Protein AF-A0A0F9IKD7-F1 (afdb_monomer)

Sequence (64 aa):
MAKFTVTYNRKVQTVQYENMTVELTAEFDDEETPYWDAWKQVRDKVHEWINNELESMGLSRRPF

Foldseek 3Di:
DDKDKDKDKDWADWPVDRIDIQMDMDIDDVVPDPPVRVNVVRVVVSVVVVVVVCVVVVIDGPDD

Radius of gyration: 14.38 Å; Cα contacts (8 Å, |Δi|>4): 87; chains: 1; bounding box: 36×16×37 Å

Nearest PDB structures (foldseek):
  9fs5-assembly1_A  TM=4.585E-01  e=4.959E+00  Escherichia coli
  6sb4-assembly7_G  TM=4.611E-01  e=8.295E+00  Mus musculus

pLDDT: mean 85.41, std 10.95, range [51.53, 96.12]

Solvent-accessible surface area (backbone atoms only — not comparable to full-atom values): 3920 Å² total; per-residue (Å²): 131,55,76,47,76,48,73,46,72,46,82,44,57,41,86,87,41,87,70,43,78,51,72,44,74,50,80,46,44,57,82,83,40,54,68,70,59,52,45,48,53,48,47,52,51,50,52,50,49,52,50,50,52,29,57,75,71,70,47,60,73,65,81,130

Structure (mmCIF, N/CA/C/O backbone):
data_AF-A0A0F9IKD7-F1
#
_entry.id   AF-A0A0F9IKD7-F1
#
loop_
_atom_site.group_PDB
_atom_site.id
_atom_site.type_symbol
_atom_site.label_atom_id
_atom_site.label_alt_id
_atom_site.label_comp_id
_atom_site.label_asym_id
_atom_site.label_entity_id
_atom_site.label_seq_id
_atom_site.p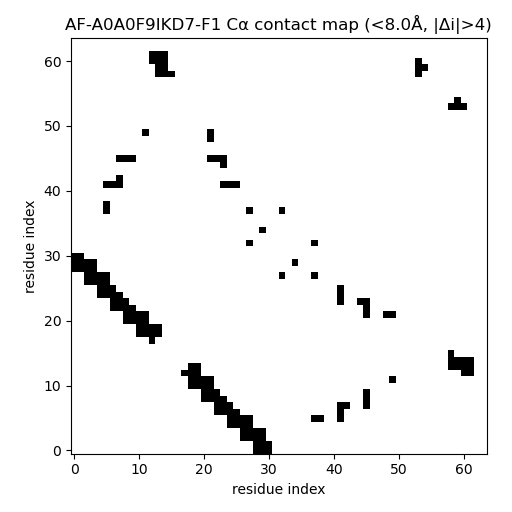dbx_PDB_ins_code
_atom_site.Cartn_x
_atom_site.Cartn_y
_atom_site.Cartn_z
_atom_site.occupancy
_atom_site.B_iso_or_equiv
_atom_site.auth_seq_id
_atom_site.auth_comp_id
_atom_site.auth_asym_id
_atom_site.auth_atom_id
_atom_site.pdbx_PDB_model_num
ATOM 1 N N . MET A 1 1 ? 18.050 1.976 -18.060 1.00 67.81 1 MET 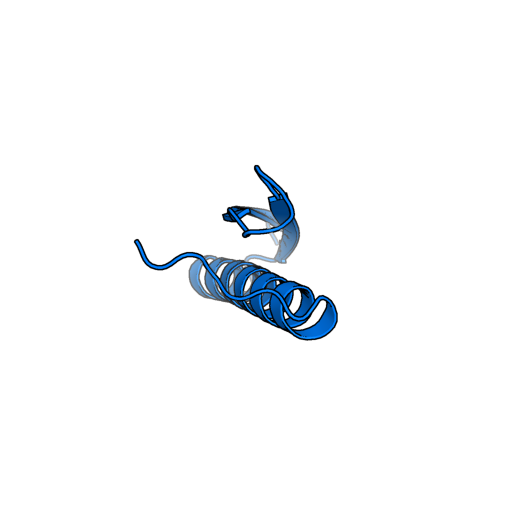A N 1
ATOM 2 C CA . MET A 1 1 ? 17.944 1.802 -16.606 1.00 67.81 1 MET A CA 1
ATOM 3 C C . MET A 1 1 ? 17.593 3.126 -15.941 1.00 67.81 1 MET A C 1
ATOM 5 O O . MET A 1 1 ? 18.476 3.900 -15.562 1.00 67.81 1 MET A O 1
ATOM 9 N N . ALA A 1 2 ? 16.29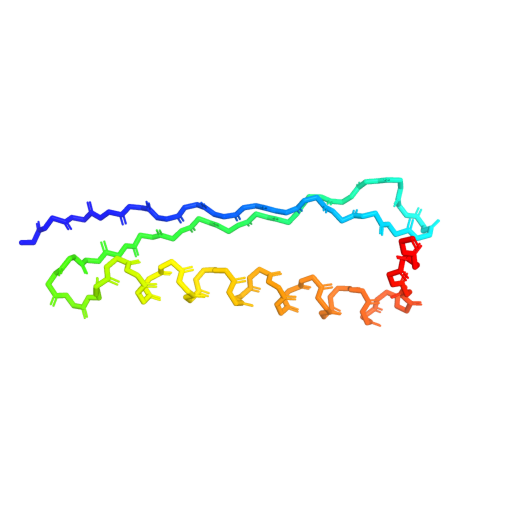9 3.429 -15.869 1.00 84.75 2 ALA A N 1
ATOM 10 C CA . ALA A 1 2 ? 15.780 4.528 -15.070 1.00 84.75 2 ALA A CA 1
ATOM 11 C C . ALA A 1 2 ? 15.093 3.943 -13.834 1.00 84.75 2 ALA A C 1
ATOM 13 O O . ALA A 1 2 ? 14.116 3.205 -13.913 1.00 84.75 2 ALA A O 1
ATOM 14 N N . LYS A 1 3 ? 15.612 4.298 -12.662 1.00 92.44 3 LYS A N 1
ATOM 15 C CA . LYS A 1 3 ? 15.014 3.889 -11.394 1.00 92.44 3 LYS A CA 1
ATOM 16 C C . LYS A 1 3 ? 13.785 4.734 -11.105 1.00 92.44 3 LYS A C 1
ATOM 18 O O . LYS A 1 3 ? 13.800 5.948 -11.315 1.00 92.44 3 LYS A O 1
ATOM 23 N N . PHE A 1 4 ? 12.747 4.106 -10.573 1.00 92.44 4 PHE A N 1
ATOM 24 C CA . PHE A 1 4 ? 11.550 4.798 -10.121 1.00 92.44 4 PHE A CA 1
ATOM 25 C C . PHE A 1 4 ? 11.134 4.325 -8.733 1.00 92.44 4 PHE A C 1
ATOM 27 O O . PHE A 1 4 ? 11.415 3.207 -8.311 1.00 92.44 4 PHE A O 1
ATOM 34 N N . THR A 1 5 ? 10.447 5.202 -8.010 1.00 96.06 5 THR A N 1
ATOM 35 C CA . THR A 1 5 ? 9.961 4.920 -6.662 1.00 96.06 5 THR A CA 1
ATOM 36 C C . THR A 1 5 ? 8.447 4.821 -6.674 1.00 96.06 5 THR A C 1
ATOM 38 O O . THR A 1 5 ? 7.756 5.666 -7.246 1.00 96.06 5 THR A O 1
ATOM 41 N N . VAL A 1 6 ? 7.925 3.799 -6.007 1.00 95.44 6 VAL A N 1
ATOM 42 C CA . VAL A 1 6 ? 6.502 3.670 -5.714 1.00 95.44 6 VAL A CA 1
ATOM 43 C C . VAL A 1 6 ? 6.313 3.842 -4.217 1.00 95.44 6 VAL A C 1
ATOM 45 O O . VAL A 1 6 ? 6.874 3.085 -3.426 1.00 95.44 6 VAL A O 1
ATOM 48 N N . THR A 1 7 ? 5.471 4.803 -3.847 1.00 95.12 7 THR A N 1
ATOM 49 C CA . THR A 1 7 ? 4.979 4.977 -2.480 1.00 95.12 7 THR A CA 1
ATOM 50 C C . THR A 1 7 ? 3.483 4.710 -2.457 1.00 95.12 7 THR A C 1
ATOM 52 O O . THR A 1 7 ? 2.725 5.279 -3.246 1.00 95.12 7 THR A O 1
ATOM 55 N N . TYR A 1 8 ? 3.047 3.852 -1.542 1.00 94.06 8 TYR A N 1
ATOM 56 C CA . TYR A 1 8 ? 1.635 3.612 -1.286 1.00 94.06 8 TYR A CA 1
ATOM 57 C C . TYR A 1 8 ? 1.380 3.653 0.213 1.00 94.06 8 TYR A C 1
ATOM 59 O O . TYR A 1 8 ? 2.049 2.968 0.986 1.00 94.06 8 TYR A O 1
ATOM 67 N N . ASN A 1 9 ? 0.389 4.443 0.618 1.00 92.94 9 ASN A N 1
ATOM 68 C CA . ASN A 1 9 ? -0.046 4.513 1.999 1.00 92.94 9 ASN A CA 1
ATOM 69 C C . ASN A 1 9 ? -1.551 4.319 2.134 1.00 92.94 9 ASN A C 1
ATOM 71 O O . ASN A 1 9 ? -2.344 4.554 1.215 1.00 92.94 9 ASN A O 1
ATOM 75 N N . ARG A 1 10 ? -1.953 3.858 3.315 1.00 91.12 10 ARG A N 1
ATOM 76 C CA . ARG A 1 10 ? -3.352 3.676 3.661 1.00 91.12 10 ARG A CA 1
ATOM 77 C C . ARG A 1 10 ? -3.581 4.008 5.125 1.00 91.12 10 ARG A C 1
ATOM 79 O O . ARG A 1 10 ? -2.924 3.477 6.015 1.00 91.12 10 ARG A O 1
ATOM 86 N N . LYS A 1 11 ? -4.579 4.860 5.352 1.00 89.06 11 LYS A N 1
ATOM 87 C CA . LYS A 1 11 ? -5.159 5.087 6.675 1.00 89.06 11 LYS A CA 1
ATOM 88 C C . LYS A 1 11 ? -6.161 3.983 6.984 1.00 89.06 11 LYS A C 1
ATOM 90 O O . LYS A 1 11 ? -7.043 3.692 6.172 1.00 89.06 11 LYS A O 1
ATOM 95 N N . VAL A 1 12 ? -6.015 3.392 8.156 1.00 83.81 12 VAL A N 1
ATOM 96 C CA . VAL A 1 12 ? -6.828 2.306 8.685 1.00 83.81 12 VAL A CA 1
ATOM 97 C C . VAL A 1 12 ? -7.371 2.762 10.027 1.00 83.81 12 VAL A C 1
ATOM 99 O O . VAL A 1 12 ? -6.624 3.178 10.906 1.00 83.81 12 VAL A O 1
ATOM 102 N N . GLN A 1 13 ? -8.687 2.700 10.174 1.00 79.56 13 GLN A N 1
ATOM 103 C CA . GLN A 1 13 ? -9.341 2.912 11.457 1.00 79.56 13 GLN A CA 1
ATOM 104 C C . GLN A 1 13 ? -9.602 1.554 12.087 1.00 79.56 13 GLN A C 1
ATOM 106 O O . GLN A 1 13 ? -10.117 0.643 11.4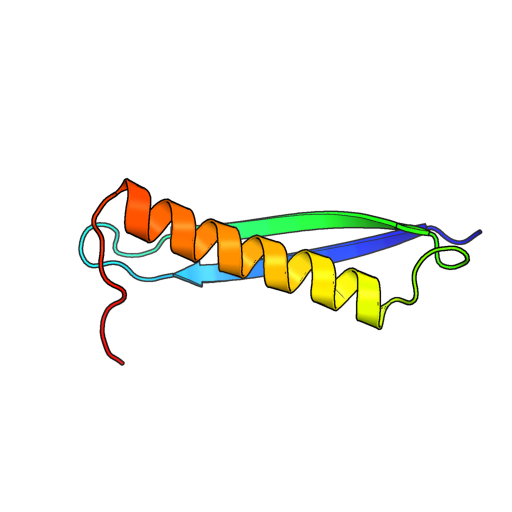35 1.00 79.56 13 GLN A O 1
ATOM 111 N N . THR A 1 14 ? -9.249 1.428 13.356 1.00 72.44 14 THR A N 1
ATOM 112 C CA . THR A 1 14 ? -9.496 0.215 14.135 1.00 72.44 14 THR A CA 1
ATOM 113 C C . THR A 1 14 ? -10.375 0.572 15.325 1.00 72.44 14 THR A C 1
ATOM 115 O O . THR A 1 14 ? -10.674 1.743 15.563 1.00 72.44 14 THR A O 1
ATOM 118 N N . VAL A 1 15 ? -10.859 -0.424 16.063 1.00 69.19 15 VAL A N 1
ATOM 119 C CA . VAL A 1 15 ? -11.642 -0.150 17.276 1.00 69.19 15 VAL A CA 1
ATOM 120 C C . VAL A 1 15 ? -10.744 0.421 18.384 1.00 69.19 15 VAL A C 1
ATOM 122 O O . VAL A 1 15 ? -11.208 1.224 19.187 1.00 69.19 15 VAL A O 1
ATOM 125 N N . GLN A 1 16 ? -9.465 0.045 18.394 1.00 67.94 16 GLN A N 1
ATOM 126 C CA . GLN A 1 16 ? -8.499 0.309 19.460 1.00 67.94 16 GLN A CA 1
ATOM 127 C C . GLN A 1 16 ? -7.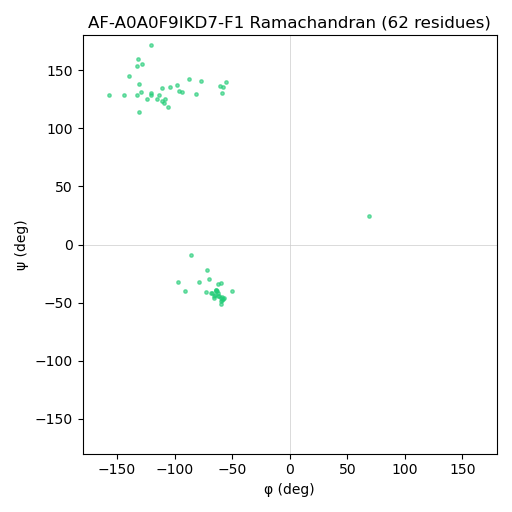625 1.533 19.179 1.00 67.94 16 GLN A C 1
ATOM 129 O O . GLN A 1 16 ? -7.269 2.260 20.101 1.00 67.94 16 GLN A O 1
ATOM 134 N N . TYR A 1 17 ? -7.327 1.792 17.908 1.00 70.19 17 TYR A N 1
ATOM 135 C CA . TYR A 1 17 ? -6.632 2.986 17.444 1.00 70.19 17 TYR A CA 1
ATOM 136 C C . TYR A 1 17 ? -7.557 3.809 16.560 1.00 70.19 17 TYR A C 1
ATOM 138 O O . TYR A 1 17 ? -8.061 3.323 15.542 1.00 70.19 17 TYR A O 1
ATOM 146 N N . GLU A 1 18 ? -7.715 5.079 16.925 1.00 71.50 18 GLU A N 1
ATOM 147 C CA . GLU A 1 18 ? -8.521 6.046 16.181 1.00 71.50 18 GLU A CA 1
ATOM 148 C C . GLU A 1 18 ? -8.014 6.224 14.739 1.00 71.50 18 GLU A C 1
ATOM 150 O O . GLU A 1 18 ? -8.808 6.410 13.815 1.00 71.50 18 GLU A O 1
ATOM 155 N N . ASN A 1 19 ? -6.697 6.105 14.519 1.00 80.31 19 ASN A N 1
ATOM 156 C CA . ASN A 1 19 ? -6.096 6.134 13.190 1.00 80.31 19 ASN A CA 1
ATOM 157 C C . ASN A 1 19 ? -4.727 5.433 13.169 1.00 80.31 19 ASN A C 1
ATOM 159 O O . ASN A 1 19 ? -3.850 5.765 13.962 1.00 80.31 19 ASN A O 1
ATOM 163 N N . MET A 1 20 ? -4.530 4.510 12.231 1.00 82.50 20 MET A N 1
ATOM 164 C CA . MET A 1 20 ? -3.253 3.866 11.927 1.00 82.50 20 MET A CA 1
ATOM 165 C C . MET A 1 20 ? -2.899 4.143 10.464 1.00 82.50 20 MET A C 1
ATOM 167 O O . MET A 1 20 ? -3.732 3.955 9.581 1.00 82.50 20 MET A O 1
ATOM 171 N N . THR A 1 21 ? -1.677 4.596 10.183 1.00 88.50 21 THR A N 1
ATOM 172 C CA . THR A 1 21 ? -1.196 4.784 8.803 1.00 88.50 21 THR A CA 1
ATOM 173 C C . THR A 1 21 ? -0.143 3.737 8.493 1.00 88.50 21 THR A C 1
ATOM 175 O O . THR A 1 21 ? 0.870 3.673 9.181 1.00 88.50 21 T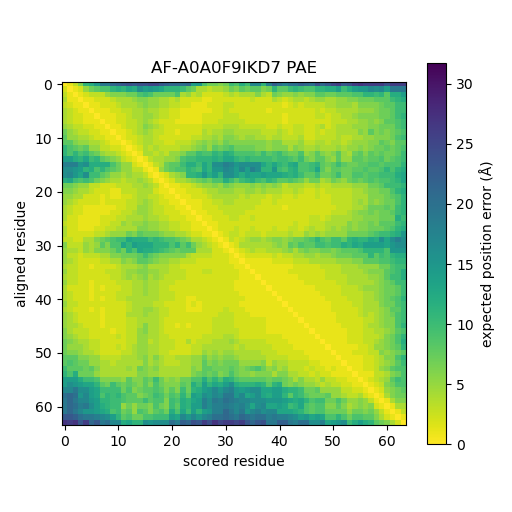HR A O 1
ATOM 178 N N . VAL A 1 22 ? -0.386 2.940 7.455 1.00 87.75 22 VAL A N 1
ATOM 179 C CA . VAL A 1 22 ? 0.585 1.979 6.924 1.00 87.75 22 VAL A CA 1
ATOM 180 C C . VAL A 1 22 ? 1.082 2.510 5.589 1.00 87.75 22 VAL A C 1
ATOM 182 O O . VAL A 1 22 ? 0.273 2.812 4.711 1.00 87.75 22 VAL A O 1
ATOM 185 N N . GLU A 1 23 ? 2.395 2.652 5.450 1.00 92.75 23 GLU A N 1
ATOM 186 C CA . GLU A 1 23 ? 3.054 3.168 4.252 1.00 92.75 23 GLU A CA 1
ATOM 187 C C . GLU A 1 23 ? 4.200 2.247 3.843 1.00 92.75 23 GLU A C 1
ATOM 189 O O . GLU A 1 23 ? 4.965 1.778 4.685 1.00 92.75 23 GLU A O 1
ATOM 194 N N . LEU A 1 24 ? 4.320 2.010 2.539 1.00 93.06 24 LEU A N 1
ATOM 195 C CA . LEU A 1 24 ? 5.454 1.325 1.943 1.00 93.06 24 LEU A CA 1
ATOM 196 C C . LEU A 1 24 ? 5.987 2.155 0.782 1.00 93.06 24 LEU A C 1
ATOM 198 O O . LEU A 1 24 ? 5.233 2.570 -0.100 1.00 93.06 24 LEU A O 1
ATOM 202 N N . THR A 1 25 ? 7.301 2.350 0.787 1.00 95.31 25 THR A N 1
ATOM 203 C CA . THR A 1 25 ? 8.052 2.965 -0.303 1.00 95.31 25 THR A CA 1
ATOM 204 C C . THR A 1 25 ? 9.091 1.966 -0.794 1.00 95.31 25 THR A C 1
ATOM 206 O O . THR A 1 25 ? 9.834 1.411 0.014 1.00 95.31 25 THR A O 1
ATOM 209 N N . ALA A 1 26 ? 9.134 1.727 -2.103 1.00 94.62 26 ALA A N 1
ATOM 210 C CA . ALA A 1 26 ? 10.088 0.820 -2.729 1.00 94.62 26 ALA A CA 1
ATOM 211 C C . ALA A 1 26 ? 10.618 1.398 -4.047 1.00 94.62 26 ALA A C 1
ATOM 213 O O . ALA A 1 26 ? 9.900 2.092 -4.771 1.00 94.62 26 ALA A O 1
ATOM 214 N N . GLU A 1 27 ? 11.887 1.115 -4.330 1.00 95.62 27 GLU A N 1
ATOM 215 C CA . GLU A 1 27 ? 12.573 1.479 -5.569 1.00 95.62 27 GLU A CA 1
ATOM 216 C C . GLU A 1 27 ? 12.571 0.286 -6.527 1.00 95.62 27 GLU A C 1
ATOM 218 O O . GLU A 1 27 ? 12.808 -0.848 -6.110 1.00 95.62 27 GLU A O 1
ATOM 223 N N . PHE A 1 28 ? 12.305 0.559 -7.799 1.00 93.75 28 PHE A N 1
ATOM 224 C CA . PHE A 1 28 ? 12.242 -0.418 -8.877 1.00 93.75 28 PHE A CA 1
ATOM 225 C C . PHE A 1 28 ? 13.047 0.070 -10.074 1.00 93.75 28 PHE A C 1
ATOM 227 O O . PHE A 1 28 ? 13.296 1.270 -10.232 1.00 93.75 28 PHE A O 1
ATOM 234 N N . ASP A 1 29 ? 13.417 -0.877 -10.924 1.00 92.94 29 ASP A N 1
ATOM 235 C CA . ASP A 1 29 ? 14.026 -0.609 -12.216 1.00 92.94 29 ASP A CA 1
ATOM 236 C C . ASP A 1 29 ? 13.015 -0.810 -13.352 1.00 92.94 29 ASP A C 1
ATOM 238 O O . ASP A 1 29 ? 12.263 -1.788 -13.357 1.00 92.94 29 ASP A O 1
ATOM 242 N N . ASP A 1 30 ? 12.988 0.130 -14.299 1.00 88.94 30 ASP A N 1
ATOM 243 C CA . ASP A 1 30 ? 12.025 0.176 -15.405 1.00 88.94 30 ASP A CA 1
ATOM 244 C C . ASP A 1 30 ? 12.249 -0.901 -16.471 1.00 88.94 30 ASP A C 1
ATOM 246 O O . ASP A 1 30 ? 11.304 -1.267 -17.173 1.00 88.94 30 ASP A O 1
ATOM 250 N N . GLU A 1 31 ? 13.463 -1.447 -16.560 1.00 90.44 31 GLU A N 1
ATOM 251 C CA . GLU A 1 31 ? 13.791 -2.572 -17.442 1.00 90.44 31 GLU A CA 1
ATOM 252 C C . GLU A 1 31 ? 13.339 -3.927 -16.872 1.00 90.44 31 GLU A C 1
ATOM 254 O O . GLU A 1 31 ? 12.959 -4.817 -17.634 1.00 90.44 31 GLU A O 1
ATOM 259 N N . GLU A 1 32 ? 13.344 -4.088 -15.545 1.00 90.19 32 GLU A N 1
ATOM 260 C CA . GLU A 1 32 ? 12.993 -5.352 -14.883 1.00 90.19 32 GLU A CA 1
ATOM 261 C C . GLU A 1 32 ? 11.506 -5.447 -14.538 1.00 90.19 32 GLU A C 1
ATOM 263 O O . GLU A 1 32 ? 10.901 -6.515 -14.653 1.00 90.19 32 GLU A O 1
ATOM 268 N N . THR A 1 33 ? 10.911 -4.346 -14.071 1.00 90.56 33 THR A N 1
ATOM 269 C CA . THR A 1 33 ? 9.549 -4.346 -13.535 1.00 90.56 33 THR A CA 1
ATOM 270 C C . THR A 1 33 ? 8.723 -3.222 -14.155 1.00 90.56 33 THR A C 1
ATOM 272 O O . THR A 1 33 ? 8.959 -2.047 -13.864 1.00 90.56 33 THR A O 1
ATOM 275 N N . PRO A 1 34 ? 7.680 -3.548 -14.940 1.00 93.94 34 PRO A N 1
ATOM 276 C CA . PRO A 1 34 ? 6.721 -2.553 -15.394 1.00 93.94 34 PRO A CA 1
ATOM 277 C C . PRO A 1 34 ? 6.106 -1.803 -14.207 1.00 93.94 34 PRO A C 1
ATOM 279 O O . PRO A 1 34 ? 5.735 -2.410 -13.201 1.00 93.94 34 PRO A O 1
ATOM 282 N N . TYR A 1 35 ? 5.922 -0.486 -14.339 1.00 90.44 35 TYR A N 1
ATOM 283 C CA . TYR A 1 35 ? 5.384 0.359 -13.263 1.00 90.44 35 TYR A CA 1
ATOM 284 C C . TYR A 1 35 ? 4.095 -0.194 -12.636 1.00 90.44 35 TYR A C 1
ATOM 286 O O . TYR A 1 35 ? 3.919 -0.138 -11.422 1.00 90.44 35 TYR A O 1
ATOM 294 N N . TRP A 1 36 ? 3.192 -0.747 -13.452 1.00 94.00 36 TRP A N 1
ATOM 295 C CA . TRP A 1 36 ? 1.933 -1.311 -12.965 1.00 94.00 36 TRP A CA 1
ATOM 296 C C . TRP A 1 36 ? 2.139 -2.523 -12.048 1.00 94.00 36 TRP A C 1
ATOM 298 O O . TRP A 1 36 ? 1.457 -2.647 -11.029 1.00 94.00 36 TRP A O 1
ATOM 308 N N . ASP A 1 37 ? 3.108 -3.378 -12.370 1.00 94.56 37 ASP A N 1
ATOM 309 C CA . ASP A 1 37 ? 3.440 -4.546 -11.561 1.00 94.56 37 ASP A CA 1
ATOM 310 C C . ASP A 1 37 ? 4.149 -4.130 -10.272 1.00 94.56 37 ASP A C 1
ATOM 312 O O . ASP A 1 37 ? 3.807 -4.628 -9.200 1.00 94.56 37 ASP A O 1
ATOM 316 N N . ALA A 1 38 ? 5.064 -3.158 -10.346 1.00 93.19 38 ALA A N 1
ATOM 317 C CA . ALA A 1 38 ? 5.686 -2.545 -9.172 1.00 93.19 38 ALA A CA 1
ATOM 318 C C . ALA A 1 38 ? 4.633 -1.920 -8.241 1.00 93.19 38 ALA A C 1
ATOM 320 O O . ALA A 1 38 ? 4.614 -2.181 -7.037 1.00 93.19 38 ALA A O 1
ATOM 321 N N . TRP A 1 39 ? 3.693 -1.153 -8.799 1.00 94.94 39 TRP A N 1
ATO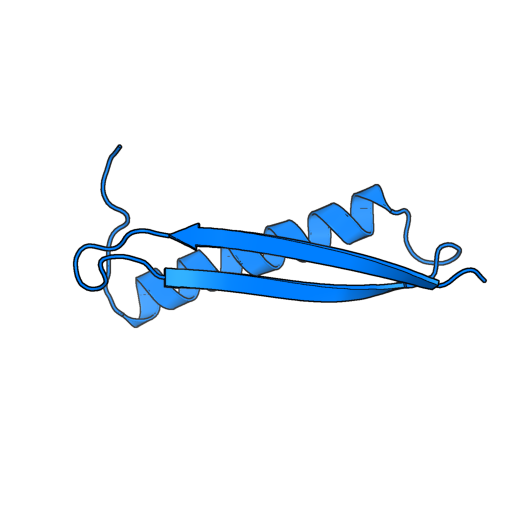M 322 C CA . TRP A 1 39 ? 2.591 -0.559 -8.046 1.00 94.94 39 TRP A CA 1
ATOM 323 C C . TRP A 1 39 ? 1.717 -1.613 -7.371 1.00 94.94 39 TRP A C 1
ATOM 325 O O . TRP A 1 39 ? 1.412 -1.494 -6.180 1.00 94.94 39 TRP A O 1
ATOM 335 N N . LYS A 1 40 ? 1.346 -2.665 -8.108 1.00 96.12 40 LYS A N 1
ATOM 336 C CA . LYS A 1 40 ? 0.547 -3.766 -7.574 1.00 96.12 40 LYS A CA 1
ATOM 337 C C . LYS A 1 40 ? 1.274 -4.471 -6.426 1.00 96.12 40 LYS A C 1
ATOM 339 O O . LYS A 1 40 ? 0.663 -4.685 -5.386 1.00 96.12 40 LYS A O 1
ATOM 344 N N . GLN A 1 41 ? 2.571 -4.748 -6.567 1.00 94.88 41 GLN A N 1
ATOM 345 C CA . GLN A 1 41 ? 3.381 -5.360 -5.509 1.00 94.88 41 GLN A CA 1
ATOM 346 C C . GLN A 1 41 ? 3.397 -4.520 -4.227 1.00 94.88 41 GLN A C 1
ATOM 348 O O . GLN A 1 41 ? 3.162 -5.049 -3.141 1.00 94.88 41 GLN A O 1
ATOM 353 N N . VAL A 1 42 ? 3.638 -3.208 -4.336 1.00 94.62 42 VAL A N 1
ATOM 354 C CA . VAL A 1 42 ? 3.652 -2.319 -3.163 1.00 94.62 42 VAL A CA 1
ATOM 355 C C . VAL A 1 42 ? 2.267 -2.248 -2.519 1.00 94.62 42 VAL A C 1
ATOM 357 O O . VAL A 1 42 ? 2.147 -2.346 -1.297 1.00 94.62 42 VAL A O 1
ATOM 360 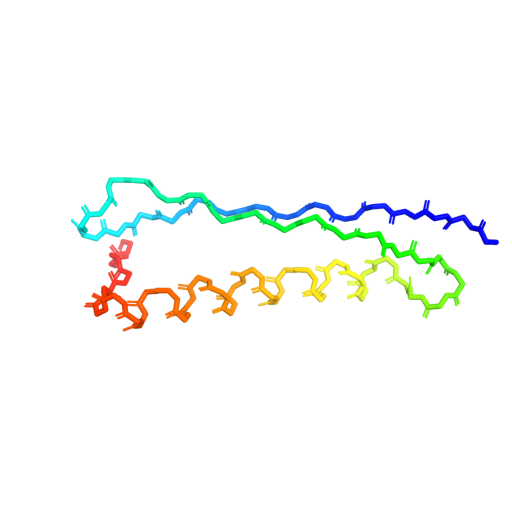N N . ARG A 1 43 ? 1.206 -2.128 -3.325 1.00 94.81 43 ARG A N 1
ATOM 361 C CA . ARG A 1 43 ? -0.177 -2.110 -2.837 1.00 94.81 43 ARG A CA 1
ATOM 362 C C . ARG A 1 43 ? -0.533 -3.393 -2.087 1.00 94.81 43 ARG A C 1
ATOM 364 O O . ARG A 1 43 ? -1.059 -3.310 -0.977 1.00 94.81 43 ARG A O 1
ATOM 371 N N . ASP A 1 44 ? -0.277 -4.547 -2.697 1.00 95.50 44 ASP A N 1
ATOM 372 C CA . ASP A 1 44 ? -0.653 -5.849 -2.149 1.00 95.50 44 ASP A CA 1
ATOM 373 C C . ASP A 1 44 ? 0.086 -6.095 -0.827 1.00 95.50 44 ASP A C 1
ATOM 375 O O . ASP A 1 44 ? -0.547 -6.483 0.152 1.00 95.50 44 ASP A O 1
ATOM 379 N N . LYS A 1 45 ? 1.374 -5.724 -0.736 1.00 93.94 45 LYS A N 1
ATOM 380 C CA . LYS A 1 45 ? 2.134 -5.791 0.523 1.00 93.94 45 LYS A CA 1
ATOM 381 C C . LYS A 1 45 ? 1.582 -4.895 1.623 1.00 93.94 45 LYS A C 1
ATOM 383 O O . LYS A 1 45 ? 1.516 -5.317 2.772 1.00 93.94 45 LYS A O 1
ATOM 388 N N . VAL A 1 46 ? 1.176 -3.665 1.308 1.00 92.12 46 VAL A N 1
ATOM 389 C CA . VAL A 1 46 ? 0.548 -2.788 2.311 1.00 92.12 46 VAL A CA 1
ATOM 390 C C . VAL A 1 46 ? -0.779 -3.376 2.783 1.00 92.12 46 VAL A C 1
ATOM 392 O O . VAL A 1 46 ? -1.089 -3.312 3.968 1.00 92.12 46 VAL A O 1
ATOM 395 N N . HIS A 1 47 ? -1.571 -3.964 1.886 1.00 91.88 47 HIS A N 1
ATOM 396 C CA . HIS A 1 47 ? -2.853 -4.578 2.250 1.00 91.88 47 HIS A CA 1
ATOM 397 C C . HIS A 1 47 ? -2.659 -5.831 3.101 1.00 91.88 47 HIS A C 1
ATOM 399 O O . HIS A 1 47 ? -3.377 -6.001 4.085 1.00 91.88 47 HIS A O 1
ATOM 405 N N . GLU A 1 48 ? -1.683 -6.664 2.751 1.00 92.62 48 GLU A N 1
ATOM 406 C CA . GLU A 1 48 ? -1.266 -7.821 3.537 1.00 92.62 48 GLU A CA 1
ATOM 407 C C . GLU A 1 48 ? -0.792 -7.394 4.926 1.00 92.62 48 GLU A C 1
ATOM 409 O O . GLU A 1 48 ? -1.288 -7.912 5.922 1.00 92.62 48 GLU A O 1
ATOM 414 N N . TRP A 1 49 ? 0.087 -6.392 5.011 1.00 88.69 49 TRP A N 1
ATOM 415 C CA . TRP A 1 49 ? 0.575 -5.886 6.290 1.00 88.69 49 TRP A CA 1
ATOM 416 C C . TRP A 1 49 ? -0.573 -5.375 7.164 1.00 88.69 49 TRP A C 1
ATOM 418 O O . TRP A 1 49 ? -0.671 -5.748 8.328 1.00 88.69 49 TRP A O 1
ATOM 428 N N . ILE A 1 50 ? -1.506 -4.608 6.595 1.00 88.06 50 ILE A N 1
ATOM 429 C CA . ILE A 1 50 ? -2.702 -4.167 7.321 1.00 88.06 50 ILE A CA 1
ATOM 430 C C . ILE A 1 50 ? -3.486 -5.364 7.860 1.00 88.06 50 ILE A C 1
ATOM 432 O O . ILE A 1 50 ? -3.909 -5.329 9.007 1.00 88.06 50 ILE A O 1
ATOM 436 N N . ASN A 1 51 ? -3.711 -6.404 7.059 1.00 87.69 51 ASN A N 1
ATOM 437 C CA . ASN A 1 51 ? -4.462 -7.572 7.520 1.00 87.69 51 ASN A CA 1
ATOM 438 C C . ASN A 1 51 ? -3.714 -8.319 8.629 1.00 87.69 51 ASN A C 1
ATOM 440 O O . ASN A 1 51 ? -4.319 -8.617 9.652 1.00 87.69 51 ASN A O 1
ATOM 444 N N . ASN A 1 52 ? -2.407 -8.525 8.471 1.00 86.62 52 ASN A N 1
ATOM 445 C CA . ASN A 1 52 ? -1.575 -9.213 9.454 1.00 86.62 52 ASN A CA 1
ATOM 446 C C . ASN A 1 52 ? -1.487 -8.446 10.781 1.00 86.62 52 ASN A C 1
ATOM 448 O O . ASN A 1 52 ? -1.549 -9.067 11.835 1.00 86.62 52 ASN A O 1
ATOM 452 N N . GLU A 1 53 ? -1.372 -7.114 10.758 1.00 81.56 53 GLU A N 1
ATOM 453 C CA . GLU A 1 53 ? -1.379 -6.292 11.981 1.00 81.56 53 GLU A CA 1
ATOM 454 C C . GLU A 1 53 ? -2.743 -6.310 12.665 1.00 81.56 53 GLU A C 1
ATOM 456 O O . GLU A 1 53 ? -2.837 -6.431 13.882 1.00 81.56 53 GLU A O 1
ATOM 461 N N . LEU A 1 54 ? -3.824 -6.226 11.888 1.00 80.00 54 LEU A N 1
ATOM 462 C CA . LEU A 1 54 ? -5.171 -6.332 12.440 1.00 80.00 54 LEU A CA 1
ATOM 463 C C . LEU A 1 54 ? -5.392 -7.705 13.086 1.00 80.00 54 LEU A C 1
ATOM 465 O O . LEU A 1 54 ? -5.905 -7.774 14.199 1.00 80.00 54 LEU A O 1
ATOM 469 N N . GLU A 1 55 ? -4.962 -8.785 12.435 1.00 84.31 55 GLU A N 1
ATOM 470 C CA . GLU A 1 55 ? -5.050 -10.144 12.974 1.00 84.31 55 GLU A CA 1
ATOM 471 C C . GLU A 1 55 ? -4.161 -10.346 14.208 1.00 84.31 55 GLU A C 1
ATOM 473 O O . GLU A 1 55 ? -4.641 -10.873 15.212 1.00 84.31 55 GLU A O 1
ATOM 478 N N . SER A 1 56 ? -2.900 -9.895 14.178 1.00 77.56 56 SER A N 1
ATOM 479 C CA . SER A 1 56 ? -1.947 -10.052 15.290 1.00 77.56 56 SER A CA 1
ATOM 480 C C . SER A 1 56 ? -2.408 -9.326 16.554 1.00 77.56 56 SER A C 1
ATOM 482 O O . SER A 1 56 ? -2.202 -9.806 17.669 1.00 77.56 56 SER A O 1
ATOM 484 N N . MET A 1 57 ? -3.081 -8.192 16.378 1.00 72.81 57 MET A N 1
ATOM 485 C CA . MET A 1 57 ? -3.653 -7.406 17.461 1.00 72.81 57 MET A CA 1
ATOM 486 C C . MET A 1 57 ? -5.058 -7.897 17.867 1.00 72.81 57 MET A C 1
ATOM 488 O O . MET A 1 57 ? -5.593 -7.443 18.877 1.00 72.81 57 MET A O 1
ATOM 492 N N . GLY A 1 58 ? -5.672 -8.821 17.118 1.00 74.00 58 GLY A N 1
ATOM 493 C CA . GLY A 1 58 ? -7.047 -9.280 17.351 1.00 74.00 58 GLY A CA 1
ATOM 494 C C . GLY A 1 58 ? -8.109 -8.215 17.043 1.00 74.00 58 GLY A C 1
ATOM 495 O O . GLY A 1 58 ? -9.203 -8.237 17.612 1.00 74.00 58 GLY A O 1
ATOM 496 N N . LEU A 1 59 ? -7.791 -7.252 16.175 1.00 70.19 59 LEU A N 1
ATOM 497 C CA . LEU A 1 59 ? -8.670 -6.150 15.796 1.00 70.19 59 LEU A CA 1
ATOM 498 C C . LEU A 1 59 ? -9.4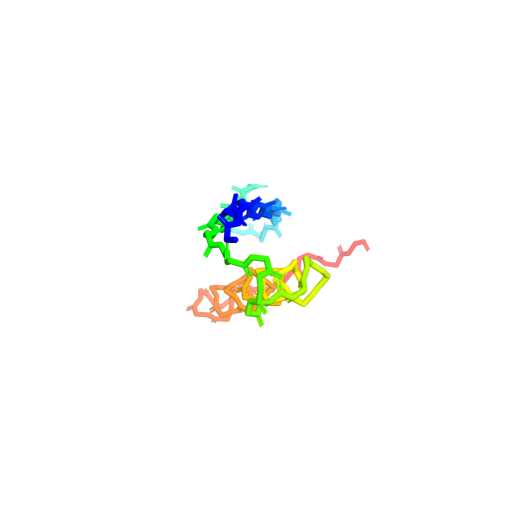48 -6.515 14.537 1.00 70.19 59 LEU A C 1
ATOM 500 O O . LEU A 1 59 ? -8.893 -6.906 13.513 1.00 70.19 59 LEU A O 1
ATOM 504 N N . SER A 1 60 ? -10.757 -6.302 14.575 1.00 66.50 60 SER A N 1
ATOM 505 C CA . SER A 1 60 ? -11.584 -6.320 13.376 1.00 66.50 60 SER A CA 1
ATOM 506 C C . SER A 1 60 ? -11.599 -4.934 12.731 1.00 66.50 60 SER A C 1
ATOM 508 O O . SER A 1 60 ? -11.625 -3.901 13.410 1.00 66.50 60 SER A O 1
ATOM 510 N N . ARG A 1 61 ? -11.598 -4.891 11.392 1.00 65.88 61 ARG A N 1
ATOM 511 C CA . ARG A 1 61 ? -11.914 -3.650 10.671 1.00 65.88 61 ARG A CA 1
ATOM 512 C C . ARG A 1 61 ? -13.307 -3.199 11.099 1.00 65.88 61 ARG A C 1
ATOM 514 O O . ARG A 1 61 ? -14.225 -4.020 11.132 1.00 65.88 61 ARG A O 1
ATOM 521 N N . ARG A 1 62 ? -13.485 -1.905 11.384 1.00 61.62 62 ARG A N 1
ATOM 522 C CA . ARG A 1 62 ? -14.842 -1.374 11.548 1.00 61.62 62 ARG A CA 1
ATOM 523 C C . ARG A 1 62 ? -15.624 -1.615 10.249 1.00 61.62 62 ARG A C 1
ATOM 525 O O . ARG A 1 62 ? -15.091 -1.300 9.181 1.00 61.62 62 ARG A O 1
ATOM 532 N N . PRO A 1 63 ? -16.845 -2.173 10.318 1.00 58.56 63 PRO A N 1
ATOM 533 C CA . PRO A 1 63 ? -17.743 -2.151 9.175 1.00 58.56 63 PRO A CA 1
ATOM 534 C C . PRO A 1 63 ? -18.024 -0.686 8.813 1.00 58.56 63 PRO A C 1
ATOM 536 O O . PRO A 1 63 ? -18.179 0.149 9.708 1.00 58.56 63 PRO A O 1
ATOM 539 N N . PHE A 1 64 ? -17.987 -0.393 7.512 1.00 51.53 64 PHE A N 1
ATOM 540 C CA . PHE A 1 64 ? -18.325 0.920 6.960 1.00 51.53 64 PHE A CA 1
ATOM 541 C C . PHE A 1 64 ? -19.803 1.243 7.168 1.00 51.53 64 PHE A C 1
ATOM 543 O O . PHE A 1 64 ? -20.624 0.305 7.039 1.00 51.53 64 PHE A O 1
#

Mean predicted aligned error: 5.58 Å

Organism: NCBI:txid412755

Secondary structure (DSSP, 8-state):
--EEEEEEEEEE--SS-S-EEEEEEEEEETTTS-HHHHHHHHHHHHHHHHHHHHHHTTPPPPP-